Protein AF-A0A6A4HVU4-F1 (afdb_monomer)

InterPro domains:
  IPR013216 Methyltransferase type 11 [PF08241] (32-127)
  IPR029063 S-adenosyl-L-methionine-dependent methyltransferase superfamily [G3DSA:3.40.50.150] (11-128)
  IPR029063 S-adenosyl-L-methionine-dependent methyltransferase superfamily [SSF53335] (15-127)

Sequence (130 aa):
LYNKNASFVYSPAFTSPVLDLLAAKPEERIIDFGCGSGELSVVIEKIVKEKKRYLAAVDFSESIIFIDKAKAQGLPEAFVCDIRDLTFPASYTGPREEVDAVFTNAALHWCKRDPSGVIKSAKRILKYCW

Mean predicted aligned error: 6.64 Å

Structure (mmCIF, N/CA/C/O backbone):
data_AF-A0A6A4HVU4-F1
#
_entry.id   AF-A0A6A4HVU4-F1
#
loop_
_atom_site.group_PDB
_atom_site.id
_atom_site.type_symbol
_atom_site.label_atom_id
_atom_site.label_alt_id
_atom_site.label_comp_id
_atom_site.label_asym_id
_atom_site.label_entity_id
_atom_site.label_seq_id
_atom_site.pdbx_PDB_ins_code
_atom_site.Cartn_x
_atom_site.Cartn_y
_atom_site.Cartn_z
_atom_site.occupancy
_atom_site.B_iso_or_equiv
_atom_site.auth_seq_id
_atom_site.auth_comp_id
_atom_site.auth_asym_id
_atom_site.auth_atom_id
_atom_site.pdbx_PDB_model_num
ATOM 1 N N . LEU A 1 1 ? 8.587 17.043 -15.959 1.00 37.88 1 LEU A N 1
ATOM 2 C CA . LEU A 1 1 ? 8.240 16.288 -17.189 1.00 37.88 1 LEU A CA 1
ATOM 3 C C . LEU A 1 1 ? 7.316 15.079 -16.935 1.00 37.88 1 LEU A C 1
ATOM 5 O O . LEU A 1 1 ? 6.678 14.648 -17.879 1.00 37.88 1 LEU A O 1
ATOM 9 N N . TYR A 1 2 ? 7.156 14.586 -15.694 1.00 36.16 2 TYR A N 1
ATOM 10 C CA . TYR A 1 2 ? 6.229 13.482 -15.358 1.00 36.16 2 TYR A CA 1
ATOM 11 C C . TYR A 1 2 ? 4.731 13.860 -15.429 1.00 36.16 2 TYR A C 1
ATOM 13 O O . TYR A 1 2 ? 3.949 13.167 -16.075 1.00 36.16 2 TYR A O 1
ATOM 21 N N . ASN A 1 3 ? 4.334 15.019 -14.882 1.00 46.00 3 ASN A N 1
ATOM 22 C CA . ASN A 1 3 ? 2.921 15.448 -14.854 1.00 46.00 3 ASN A CA 1
ATOM 23 C C . ASN A 1 3 ? 2.271 15.694 -16.229 1.00 46.00 3 ASN A C 1
ATOM 25 O O . ASN A 1 3 ? 1.052 15.791 -16.297 1.00 46.00 3 ASN A O 1
ATOM 29 N N . LYS A 1 4 ? 3.043 15.818 -17.321 1.00 43.66 4 LYS A N 1
ATOM 30 C CA . LYS A 1 4 ? 2.473 16.081 -18.656 1.00 43.66 4 LYS A CA 1
ATOM 31 C C . LYS A 1 4 ? 2.031 14.816 -19.402 1.00 43.66 4 LYS A C 1
ATOM 33 O O . LYS A 1 4 ? 1.146 14.927 -20.239 1.00 43.66 4 LYS A O 1
ATOM 38 N N . ASN A 1 5 ? 2.584 13.646 -19.063 1.00 46.19 5 ASN A N 1
ATOM 39 C CA . ASN A 1 5 ? 2.265 12.375 -19.732 1.00 46.19 5 ASN A CA 1
ATOM 40 C C . ASN A 1 5 ? 1.623 11.329 -18.799 1.00 46.19 5 ASN A C 1
ATOM 42 O O . ASN A 1 5 ? 1.111 10.327 -19.284 1.00 46.19 5 ASN A O 1
ATOM 46 N N . ALA A 1 6 ? 1.628 11.545 -17.478 1.00 49.53 6 ALA A N 1
ATOM 47 C CA . ALA A 1 6 ? 1.056 10.610 -16.504 1.00 49.53 6 ALA A CA 1
ATOM 48 C C . ALA A 1 6 ? -0.432 10.857 -16.190 1.00 49.53 6 ALA A C 1
ATOM 50 O O . ALA A 1 6 ? -1.034 10.069 -15.470 1.00 49.53 6 ALA A O 1
ATOM 51 N N . SER A 1 7 ? -1.061 11.905 -16.737 1.00 47.66 7 SER A N 1
ATOM 52 C CA . SER A 1 7 ? -2.478 12.228 -16.479 1.00 47.66 7 SER A CA 1
ATOM 53 C C . SER A 1 7 ? -3.448 11.090 -16.835 1.00 47.66 7 SER A C 1
ATOM 55 O O . SER A 1 7 ? -4.508 10.980 -16.225 1.00 47.66 7 SER A O 1
ATOM 57 N N . PHE A 1 8 ? -3.069 10.203 -17.762 1.00 50.53 8 PHE A N 1
ATOM 58 C CA . PHE A 1 8 ? -3.824 8.992 -18.099 1.00 50.53 8 PHE A CA 1
ATOM 59 C C . PHE A 1 8 ? -3.926 7.992 -16.931 1.00 50.53 8 PHE A C 1
ATOM 61 O O . PHE A 1 8 ? -4.950 7.334 -16.789 1.00 50.53 8 PHE A O 1
ATOM 68 N N . VAL A 1 9 ? -2.909 7.919 -16.063 1.00 54.22 9 VAL A N 1
ATOM 69 C CA . VAL A 1 9 ? -2.866 7.010 -14.898 1.00 54.22 9 VAL A CA 1
ATOM 70 C C . VAL A 1 9 ? -3.808 7.468 -13.776 1.00 54.22 9 VAL A C 1
ATOM 72 O O . VAL A 1 9 ? -4.201 6.659 -12.943 1.00 54.22 9 VAL A O 1
ATOM 75 N N . TYR A 1 10 ? -4.203 8.746 -13.774 1.00 52.06 10 TYR A N 1
ATOM 76 C CA . TYR A 1 10 ? -4.968 9.382 -12.692 1.00 52.06 10 TYR A CA 1
ATOM 77 C C . TYR A 1 10 ? -6.365 9.855 -13.098 1.00 52.06 10 TYR A C 1
ATOM 79 O O . TYR A 1 10 ? -7.116 10.344 -12.256 1.00 52.06 10 TYR A O 1
ATOM 87 N N . SER A 1 11 ? -6.722 9.770 -14.381 1.00 58.16 11 SER A N 1
ATOM 88 C CA . SER A 1 11 ? -8.038 10.217 -14.832 1.00 58.16 11 SER A CA 1
ATOM 89 C C . SER A 1 11 ? -9.131 9.344 -14.196 1.00 58.16 11 SER A C 1
ATOM 91 O O . SER A 1 11 ? -9.050 8.117 -14.314 1.00 58.16 11 SER A O 1
ATOM 93 N N . PRO A 1 12 ? -10.174 9.943 -13.585 1.00 56.22 12 PRO A N 1
ATOM 94 C CA . PRO A 1 12 ? -11.273 9.209 -12.953 1.00 56.22 12 PRO A CA 1
ATOM 95 C C . PRO A 1 12 ? -11.895 8.132 -13.850 1.00 56.22 12 PRO A C 1
ATOM 97 O O . PRO A 1 12 ? -12.273 7.070 -13.371 1.00 56.22 12 PRO A O 1
ATOM 100 N N . ALA A 1 13 ? -11.938 8.370 -15.166 1.00 55.69 13 ALA A N 1
ATOM 101 C CA . ALA A 1 13 ? -12.479 7.421 -16.138 1.00 55.69 13 ALA A CA 1
ATOM 102 C C . ALA A 1 13 ? -11.671 6.111 -16.251 1.00 55.69 13 ALA A C 1
ATOM 104 O O . ALA A 1 13 ? -12.237 5.085 -16.615 1.00 55.69 13 ALA A O 1
ATOM 105 N N . PHE A 1 14 ? -10.370 6.129 -15.943 1.00 59.91 14 PHE A N 1
ATOM 106 C CA . PHE A 1 14 ? -9.491 4.954 -16.038 1.00 59.91 14 PHE A CA 1
ATOM 107 C C . PHE A 1 14 ? -9.164 4.334 -14.678 1.00 59.91 14 PHE A C 1
ATOM 109 O O . PHE A 1 14 ? -8.751 3.179 -14.622 1.00 59.91 14 PHE A O 1
ATOM 116 N N . THR A 1 15 ? -9.366 5.068 -13.583 1.00 64.06 15 THR A N 1
ATOM 117 C CA . THR A 1 15 ? -9.058 4.600 -12.225 1.00 64.06 15 THR A CA 1
ATOM 118 C C . THR A 1 15 ? -10.282 4.086 -11.475 1.00 64.06 15 THR A C 1
ATOM 120 O O . THR A 1 15 ? -10.126 3.202 -10.633 1.00 64.06 15 THR A O 1
ATOM 123 N N . SER A 1 16 ? -11.492 4.551 -11.826 1.00 67.94 16 SER A N 1
ATOM 124 C CA . SER A 1 16 ? -12.747 4.059 -11.236 1.00 67.94 16 SER A CA 1
ATOM 125 C C . SER A 1 16 ? -12.879 2.537 -11.324 1.00 67.94 16 SER A C 1
ATOM 127 O O . SER A 1 16 ? -13.094 1.938 -10.280 1.00 67.94 16 SER A O 1
ATOM 129 N N . PRO A 1 17 ? -12.632 1.865 -12.471 1.00 77.69 17 PRO A N 1
ATOM 130 C CA . PRO A 1 17 ? -12.846 0.419 -12.547 1.00 77.69 17 PRO A CA 1
ATOM 131 C C . PRO A 1 17 ? -11.958 -0.390 -11.593 1.00 77.69 17 PRO A C 1
ATOM 133 O O . PRO A 1 17 ? -12.385 -1.411 -11.069 1.00 77.69 17 PRO A O 1
ATOM 136 N N . VAL A 1 18 ? -10.718 0.049 -11.351 1.00 82.62 18 VAL A N 1
ATOM 137 C CA . VAL A 1 18 ? -9.793 -0.666 -10.452 1.00 82.62 18 VAL A CA 1
ATOM 138 C C . VAL A 1 18 ? -10.144 -0.397 -8.986 1.00 82.62 18 VAL A C 1
ATOM 140 O O . VAL A 1 18 ? -10.031 -1.295 -8.155 1.00 82.62 18 VAL A O 1
ATOM 143 N N . LEU A 1 19 ? -10.623 0.809 -8.666 1.00 84.44 19 LEU A N 1
ATOM 144 C CA . LEU A 1 19 ? -11.176 1.120 -7.344 1.00 84.44 19 LEU A CA 1
ATOM 145 C C . LEU A 1 19 ? -12.484 0.355 -7.081 1.00 84.44 19 LEU A C 1
ATOM 147 O O . LEU A 1 19 ? -12.685 -0.142 -5.975 1.00 84.44 19 LEU A O 1
ATOM 151 N N . ASP A 1 20 ? -13.328 0.192 -8.100 1.00 86.19 20 ASP A N 1
ATOM 152 C CA . ASP A 1 20 ? -14.562 -0.595 -8.027 1.00 86.19 20 ASP A CA 1
ATOM 153 C C . ASP A 1 20 ? -14.256 -2.086 -7.811 1.00 86.19 20 ASP A C 1
ATOM 155 O O . ASP A 1 20 ? -14.940 -2.747 -7.035 1.00 86.19 20 ASP A O 1
ATOM 159 N N . LEU A 1 21 ? -13.193 -2.611 -8.438 1.00 87.69 21 LEU A N 1
ATOM 160 C CA . LEU A 1 21 ? -12.704 -3.976 -8.200 1.00 87.69 21 LEU A CA 1
ATOM 161 C C . LEU A 1 21 ? -12.147 -4.168 -6.788 1.00 87.69 21 LEU A C 1
ATOM 163 O O . LEU A 1 21 ? -12.331 -5.237 -6.211 1.00 87.69 21 LEU A O 1
ATOM 167 N N . LEU A 1 22 ? -11.462 -3.157 -6.242 1.00 91.00 22 LEU A N 1
ATOM 168 C CA . LEU A 1 22 ? -11.025 -3.180 -4.847 1.00 91.00 22 LEU A CA 1
ATOM 169 C C . LEU A 1 22 ? -12.235 -3.244 -3.909 1.00 91.00 22 LEU A C 1
ATOM 171 O O . LEU A 1 22 ? -12.163 -3.928 -2.894 1.00 91.00 22 LEU A O 1
ATOM 175 N N . ALA A 1 23 ? -13.325 -2.543 -4.252 1.00 90.50 23 ALA A N 1
ATOM 176 C CA . ALA A 1 23 ? -14.548 -2.457 -3.453 1.00 90.50 23 ALA A CA 1
ATOM 177 C C . ALA A 1 23 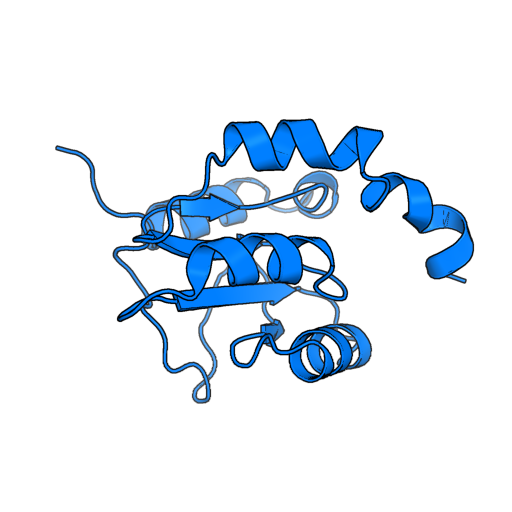? -14.245 -2.177 -1.971 1.00 90.50 23 ALA A C 1
ATOM 179 O O . ALA A 1 23 ? -14.826 -2.809 -1.084 1.00 90.50 23 ALA A O 1
ATOM 180 N N . ALA A 1 24 ? -13.303 -1.249 -1.740 1.00 89.88 24 ALA A N 1
ATOM 181 C CA . ALA A 1 24 ? -12.743 -0.966 -0.426 1.00 89.88 24 ALA A CA 1
ATOM 182 C C . ALA A 1 24 ? -13.865 -0.746 0.581 1.00 89.88 24 ALA A C 1
ATOM 184 O O . ALA A 1 24 ? -14.765 0.076 0.372 1.00 89.88 24 ALA A O 1
ATOM 185 N N . LYS A 1 25 ? -13.815 -1.481 1.682 1.00 89.88 25 LYS A N 1
ATOM 186 C CA . LYS A 1 25 ? -14.761 -1.299 2.771 1.00 89.88 25 LYS A CA 1
ATOM 187 C C . LYS A 1 25 ? -14.147 -0.376 3.782 1.00 89.88 25 LYS A C 1
ATOM 189 O O . LYS A 1 25 ? -12.926 -0.390 3.946 1.00 89.88 25 LYS A O 1
ATOM 194 N N . PRO A 1 26 ? -14.995 0.353 4.524 1.00 86.38 26 PRO A N 1
ATOM 195 C CA . PRO A 1 26 ? -14.513 1.147 5.613 1.00 86.38 26 PRO A CA 1
ATOM 196 C C . PRO A 1 26 ? -13.542 0.310 6.452 1.00 86.38 26 PRO A C 1
ATOM 198 O O . PRO A 1 26 ? -12.454 0.802 6.645 1.00 86.38 26 PRO A O 1
ATOM 201 N N . GLU A 1 27 ? -13.866 -0.944 6.820 1.00 86.94 27 GLU A N 1
ATOM 202 C CA . GLU A 1 27 ? -13.195 -1.834 7.801 1.00 86.94 27 GLU A CA 1
ATOM 203 C C . GLU A 1 27 ? -11.847 -2.475 7.479 1.00 86.94 27 GLU A C 1
ATOM 205 O O . GLU A 1 27 ? -11.310 -3.219 8.301 1.00 86.94 27 GLU A O 1
ATOM 210 N N . GLU A 1 28 ? -11.259 -2.128 6.346 1.00 91.25 28 GLU A N 1
ATOM 211 C CA . GLU A 1 28 ? -10.139 -2.879 5.795 1.00 91.25 28 GLU A CA 1
ATOM 212 C C . GLU A 1 28 ? -8.769 -2.273 6.117 1.00 91.25 28 GLU A C 1
ATOM 214 O O . GLU A 1 28 ? -8.576 -1.059 6.231 1.00 91.25 28 GLU A O 1
ATOM 219 N N . ARG A 1 29 ? -7.783 -3.160 6.261 1.00 92.56 29 ARG A N 1
ATOM 220 C CA . ARG A 1 29 ? -6.355 -2.842 6.231 1.00 92.56 29 ARG A CA 1
ATOM 221 C C . ARG A 1 29 ? -5.869 -3.032 4.803 1.00 92.56 29 ARG A C 1
ATOM 223 O O . ARG A 1 29 ? -5.884 -4.157 4.302 1.00 92.56 29 ARG A O 1
ATOM 230 N N . ILE A 1 30 ? -5.433 -1.959 4.158 1.00 94.38 30 ILE A N 1
ATOM 231 C CA . ILE A 1 30 ? -5.053 -1.983 2.743 1.00 94.38 30 ILE A CA 1
ATOM 232 C C . ILE A 1 30 ? -3.608 -1.505 2.599 1.00 94.38 30 ILE A C 1
ATOM 234 O O . ILE A 1 30 ? -3.177 -0.579 3.286 1.00 94.38 30 ILE A O 1
ATOM 238 N N . ILE A 1 31 ? -2.844 -2.131 1.704 1.00 95.75 31 ILE A N 1
ATOM 239 C CA . ILE A 1 31 ? -1.543 -1.604 1.270 1.00 95.75 31 ILE A CA 1
ATOM 240 C C . ILE A 1 31 ? -1.588 -1.348 -0.235 1.00 95.75 31 ILE A C 1
ATOM 242 O O . ILE A 1 31 ? -1.901 -2.248 -1.012 1.00 95.75 31 ILE A O 1
ATOM 246 N N . ASP A 1 32 ? -1.275 -0.117 -0.631 1.00 95.88 32 ASP A N 1
ATOM 247 C CA . ASP A 1 32 ? -1.153 0.313 -2.021 1.00 95.88 32 ASP A CA 1
ATOM 248 C C . ASP 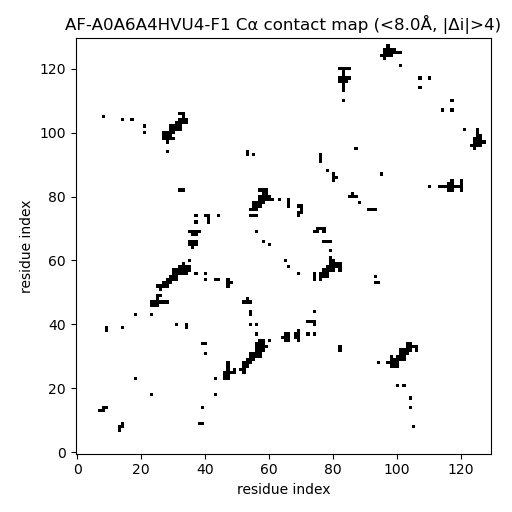A 1 32 ? 0.293 0.137 -2.510 1.00 95.88 32 ASP A C 1
ATOM 250 O O . ASP A 1 32 ? 1.226 0.756 -1.992 1.00 95.88 32 ASP A O 1
ATOM 254 N N . PHE A 1 33 ? 0.479 -0.743 -3.491 1.00 95.56 33 PHE A N 1
ATOM 255 C CA . PHE A 1 33 ? 1.751 -1.056 -4.131 1.00 95.56 33 PHE A CA 1
ATOM 256 C C . PHE A 1 33 ? 1.955 -0.193 -5.379 1.00 95.56 33 PHE A C 1
ATOM 258 O O . PHE A 1 33 ? 1.318 -0.412 -6.416 1.00 95.56 33 PHE A O 1
ATOM 265 N N . GLY A 1 34 ? 2.938 0.701 -5.305 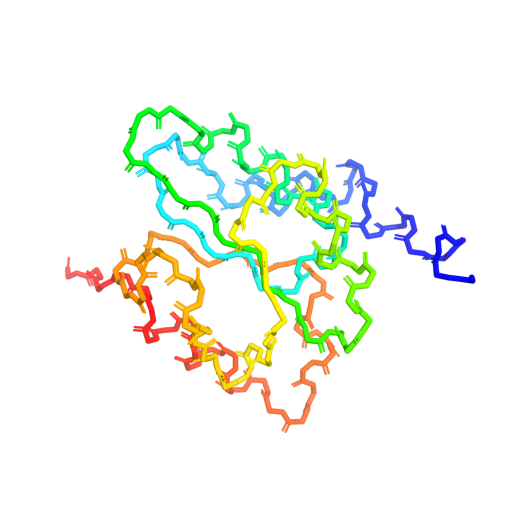1.00 92.69 34 GLY A N 1
ATOM 266 C CA . GLY A 1 34 ? 3.270 1.671 -6.347 1.00 92.69 34 GLY A CA 1
ATOM 267 C C . GLY A 1 34 ? 2.372 2.904 -6.297 1.00 92.69 34 GLY A C 1
ATOM 268 O O . GLY A 1 34 ? 1.796 3.280 -7.316 1.00 92.69 34 GLY A O 1
ATOM 269 N N . CYS A 1 35 ? 2.225 3.517 -5.119 1.00 91.94 35 CYS A N 1
ATOM 270 C CA . CYS A 1 35 ? 1.280 4.615 -4.904 1.00 91.94 35 CYS A CA 1
ATOM 271 C C . CYS A 1 35 ? 1.623 5.909 -5.665 1.00 91.94 35 CYS A C 1
ATOM 273 O O . CYS A 1 35 ? 0.777 6.801 -5.779 1.00 91.94 35 CYS A O 1
ATOM 275 N N . GLY A 1 36 ? 2.861 6.065 -6.152 1.00 88.94 36 GLY A N 1
ATOM 276 C CA . GLY A 1 36 ? 3.350 7.323 -6.712 1.00 88.94 36 GLY A CA 1
ATOM 277 C C . GLY A 1 36 ? 3.138 8.490 -5.742 1.00 88.94 36 GLY A C 1
ATOM 278 O O . GLY A 1 36 ? 3.506 8.415 -4.572 1.00 88.94 36 GLY A O 1
ATOM 279 N N . SER A 1 37 ? 2.512 9.573 -6.214 1.00 86.25 37 SER A N 1
ATOM 280 C CA . SER A 1 37 ? 2.155 10.751 -5.405 1.00 86.25 37 SER A CA 1
ATOM 281 C C . SER A 1 37 ? 0.933 10.576 -4.495 1.00 86.25 37 SER A C 1
ATOM 283 O O . SER A 1 37 ? 0.612 11.510 -3.758 1.00 86.25 37 SER A O 1
ATOM 285 N N . GLY A 1 38 ? 0.285 9.408 -4.503 1.00 88.69 38 GLY A N 1
ATOM 286 C CA . GLY A 1 38 ? -0.774 9.049 -3.561 1.00 88.69 38 GLY A CA 1
ATOM 287 C C . GLY A 1 38 ? -2.195 9.431 -3.978 1.00 88.69 38 GLY A C 1
ATOM 288 O O . GLY A 1 38 ? -3.103 9.312 -3.162 1.00 88.69 38 GLY A O 1
ATOM 289 N N . GLU A 1 39 ? -2.442 9.859 -5.221 1.00 89.38 39 GLU A N 1
ATOM 290 C CA . GLU A 1 39 ? -3.767 10.334 -5.656 1.00 89.38 39 GLU A CA 1
ATOM 291 C C . GLU A 1 39 ? -4.885 9.298 -5.441 1.00 89.38 39 GLU A C 1
ATOM 293 O O . GLU A 1 39 ? -5.969 9.651 -4.976 1.00 89.38 39 GLU A O 1
ATOM 298 N N . LEU A 1 40 ? -4.631 8.022 -5.758 1.00 90.56 40 LEU A N 1
ATOM 299 C CA . LEU A 1 40 ? -5.603 6.939 -5.544 1.00 90.56 40 LEU A CA 1
ATOM 300 C C . LEU A 1 40 ? -5.644 6.488 -4.092 1.00 90.56 40 LEU A C 1
ATOM 302 O O . LEU A 1 40 ? -6.725 6.239 -3.559 1.00 90.56 40 LEU A O 1
ATOM 306 N N . SER A 1 41 ? -4.493 6.462 -3.427 1.00 92.75 41 SER A N 1
ATOM 307 C CA . SER A 1 41 ? -4.414 6.125 -2.012 1.00 92.75 41 SER A CA 1
ATOM 308 C C . SER A 1 41 ? -5.215 7.130 -1.171 1.00 92.75 41 SER A C 1
ATOM 310 O O . SER A 1 41 ? -5.893 6.721 -0.244 1.00 92.75 41 SER A O 1
ATOM 312 N N . VAL A 1 42 ? -5.275 8.420 -1.534 1.00 91.69 42 VAL A N 1
ATOM 313 C CA . VAL A 1 42 ? -6.154 9.412 -0.875 1.00 91.69 42 VAL A CA 1
ATOM 314 C C . VAL A 1 42 ? -7.639 9.069 -1.025 1.00 91.69 42 VAL A C 1
ATOM 316 O O . VAL A 1 42 ? -8.428 9.324 -0.113 1.00 91.69 42 VAL A O 1
ATOM 319 N N . VAL A 1 43 ? -8.054 8.526 -2.171 1.00 90.56 43 VAL A N 1
ATOM 320 C CA . VAL A 1 43 ? -9.446 8.097 -2.381 1.00 90.56 43 VAL A CA 1
ATOM 321 C C . VAL A 1 43 ? -9.763 6.896 -1.494 1.00 90.56 43 VAL A C 1
ATOM 323 O O . VAL A 1 43 ? -10.779 6.911 -0.803 1.00 90.56 43 VAL A O 1
ATOM 326 N N . ILE A 1 44 ? -8.868 5.906 -1.457 1.00 91.00 44 ILE A N 1
ATOM 327 C CA . ILE A 1 44 ? -9.003 4.718 -0.605 1.00 91.00 44 ILE A CA 1
ATOM 328 C C . ILE A 1 44 ? -8.996 5.120 0.875 1.00 91.00 44 ILE A C 1
ATOM 330 O O . ILE A 1 44 ? -9.871 4.694 1.618 1.00 91.00 44 ILE A O 1
ATOM 334 N N . GLU A 1 45 ? -8.089 6.008 1.289 1.00 90.56 45 GLU A N 1
ATOM 335 C CA . GLU A 1 45 ? -7.976 6.526 2.658 1.00 90.56 45 GLU A CA 1
ATOM 336 C C . GLU A 1 45 ? -9.296 7.134 3.130 1.00 90.56 45 GLU A C 1
ATOM 338 O O . GLU A 1 45 ? -9.724 6.880 4.248 1.00 90.56 45 GLU A O 1
ATOM 343 N N . LYS A 1 46 ? -9.994 7.897 2.280 1.00 88.88 46 LYS A N 1
ATOM 344 C CA . LYS A 1 46 ? -11.291 8.503 2.630 1.00 88.88 46 LYS A CA 1
ATOM 345 C C . LYS A 1 46 ? -12.385 7.475 2.929 1.00 88.88 46 LYS A C 1
ATOM 347 O O . LYS A 1 46 ? -13.265 7.776 3.728 1.00 88.88 46 LYS A O 1
ATOM 352 N N . ILE A 1 47 ? -12.336 6.302 2.300 1.00 87.88 47 ILE A N 1
ATOM 353 C CA . ILE A 1 47 ? -13.261 5.183 2.548 1.00 87.88 47 ILE A CA 1
ATOM 354 C C . ILE A 1 47 ? -12.813 4.440 3.816 1.00 87.88 47 ILE A C 1
ATOM 356 O O . ILE A 1 47 ? -13.582 4.253 4.756 1.00 87.88 47 ILE A O 1
ATOM 360 N N . VAL A 1 48 ? -11.511 4.158 3.840 1.00 87.56 48 VAL A N 1
ATOM 361 C CA . VAL A 1 48 ? -10.623 3.740 4.925 1.00 87.56 48 VAL A CA 1
ATOM 362 C C . VAL A 1 48 ? -10.965 4.217 6.332 1.00 87.56 48 VAL A C 1
ATOM 364 O O . VAL A 1 48 ? -10.997 3.482 7.311 1.00 87.56 48 VAL A O 1
ATOM 367 N N . LYS A 1 49 ? -11.133 5.533 6.448 1.00 71.62 49 LYS A N 1
ATOM 368 C CA . LYS A 1 49 ? -10.778 6.286 7.658 1.00 71.62 49 LYS A CA 1
ATOM 369 C C . LYS A 1 49 ? -11.692 6.126 8.869 1.00 71.62 49 LYS A C 1
ATOM 371 O O . LYS A 1 49 ? -11.383 6.687 9.924 1.00 71.62 49 LYS A O 1
ATOM 376 N N . GLU A 1 50 ? -12.824 5.429 8.775 1.00 65.38 50 GLU A N 1
ATOM 377 C CA . GLU A 1 50 ? -13.632 5.218 9.984 1.00 65.38 50 GLU A CA 1
ATOM 378 C C . GLU A 1 50 ? -12.921 4.243 10.952 1.00 65.38 50 GLU A C 1
ATOM 380 O O . GLU A 1 50 ? -12.048 3.477 10.568 1.00 65.38 50 GLU A O 1
ATOM 385 N N . LYS A 1 51 ? -13.206 4.355 12.253 1.00 52.38 51 LYS A N 1
ATOM 386 C CA . LYS A 1 51 ? -12.406 3.848 13.394 1.00 52.38 51 LYS A CA 1
ATOM 387 C C . LYS A 1 51 ? -11.684 2.485 13.194 1.00 52.38 51 LYS A C 1
ATOM 389 O O . LYS A 1 51 ? -12.325 1.499 12.852 1.00 52.38 51 LYS A O 1
ATOM 394 N N . LYS A 1 52 ? -10.407 2.415 13.641 1.00 54.59 52 LYS A N 1
ATOM 395 C CA . LYS A 1 52 ? -9.513 1.223 13.814 1.00 54.59 52 LYS A CA 1
ATOM 396 C C . LYS A 1 52 ? -8.797 0.659 12.567 1.00 54.59 52 LYS A C 1
ATOM 398 O O . LYS A 1 52 ? -8.662 -0.559 12.443 1.00 54.59 52 LYS A O 1
ATOM 403 N N . ARG A 1 53 ? -8.351 1.505 11.635 1.00 70.56 53 ARG A N 1
ATOM 404 C CA . ARG A 1 53 ? -8.020 1.055 10.269 1.00 70.56 53 ARG A CA 1
ATOM 405 C C . ARG A 1 53 ? -6.788 1.726 9.703 1.00 70.56 53 ARG A C 1
ATOM 407 O O . ARG A 1 53 ? -6.256 2.642 10.326 1.00 70.56 53 ARG A O 1
ATOM 414 N N . TYR A 1 54 ? -6.300 1.192 8.586 1.00 79.75 54 TYR A N 1
ATOM 415 C CA . TYR A 1 54 ? -4.938 1.441 8.152 1.00 79.75 54 TYR A CA 1
ATOM 416 C C . TYR A 1 54 ? -4.788 1.332 6.634 1.00 79.75 54 TYR A C 1
ATOM 418 O O . TYR A 1 54 ? -5.056 0.276 6.059 1.00 79.75 54 TYR A O 1
ATOM 426 N N . LEU A 1 55 ? -4.301 2.404 6.014 1.00 89.25 55 LEU A N 1
ATOM 427 C CA . LEU A 1 55 ? -3.789 2.392 4.653 1.00 89.25 55 LEU A CA 1
ATOM 428 C C . LEU A 1 55 ? -2.297 2.718 4.682 1.00 89.25 55 LEU A C 1
ATOM 430 O O . LEU A 1 55 ? -1.896 3.745 5.229 1.00 89.25 55 LEU A O 1
ATOM 434 N N . ALA A 1 56 ? -1.493 1.879 4.038 1.00 92.44 56 ALA A N 1
ATOM 435 C CA . ALA A 1 56 ? -0.120 2.225 3.691 1.00 92.44 56 ALA A CA 1
ATOM 436 C C . ALA A 1 56 ? 0.045 2.416 2.192 1.00 92.44 56 ALA A C 1
ATOM 438 O O . ALA A 1 56 ? -0.579 1.719 1.394 1.00 92.44 56 ALA A O 1
ATOM 439 N N . ALA A 1 57 ? 0.916 3.352 1.828 1.00 92.00 57 ALA A N 1
ATOM 440 C CA . ALA A 1 57 ? 1.184 3.722 0.447 1.00 92.00 57 ALA A CA 1
ATOM 441 C C . ALA A 1 57 ? 2.679 3.534 0.163 1.00 92.00 57 ALA A C 1
ATOM 443 O O . ALA A 1 57 ? 3.528 4.197 0.761 1.00 92.00 57 ALA A O 1
ATOM 444 N N . VAL A 1 58 ? 3.012 2.579 -0.699 1.00 93.44 58 VAL A N 1
ATOM 445 C CA . VAL A 1 58 ? 4.393 2.140 -0.920 1.00 93.44 58 VAL A CA 1
ATOM 446 C C . VAL A 1 58 ? 4.804 2.461 -2.341 1.00 93.44 58 VAL A C 1
ATOM 448 O O . VAL A 1 58 ? 4.084 2.120 -3.274 1.00 93.44 58 VAL A O 1
ATOM 451 N N . ASP A 1 59 ? 5.976 3.057 -2.537 1.00 91.94 59 ASP A N 1
ATOM 452 C CA . ASP A 1 59 ? 6.515 3.294 -3.877 1.00 91.94 59 ASP A CA 1
ATOM 453 C C . ASP A 1 59 ? 8.030 3.058 -3.928 1.00 91.94 59 ASP A C 1
ATOM 455 O O . ASP A 1 59 ? 8.743 3.337 -2.967 1.00 91.94 59 ASP A O 1
ATOM 459 N N . PHE A 1 60 ? 8.533 2.529 -5.047 1.00 88.56 60 PHE A N 1
ATOM 460 C CA . PHE A 1 60 ? 9.966 2.256 -5.217 1.00 88.56 60 PHE A CA 1
ATOM 461 C C . PHE A 1 60 ? 10.768 3.504 -5.598 1.00 88.56 60 PHE A C 1
ATOM 463 O O . PHE A 1 60 ? 11.994 3.497 -5.506 1.00 88.56 60 PHE A O 1
ATOM 470 N N . SER A 1 61 ? 10.118 4.568 -6.076 1.00 76.81 61 SER A N 1
ATOM 471 C CA . SER A 1 61 ? 10.843 5.730 -6.570 1.00 76.81 61 SER A CA 1
ATOM 472 C C . SER A 1 61 ? 11.737 6.322 -5.478 1.00 76.81 61 SER A C 1
ATOM 474 O O . SER A 1 61 ? 11.286 6.790 -4.438 1.00 76.81 61 SER A O 1
ATOM 476 N N . GLU A 1 62 ? 13.040 6.370 -5.761 1.00 64.38 62 GLU A N 1
ATOM 477 C CA . GLU A 1 62 ? 14.041 7.030 -4.906 1.00 64.38 62 GLU A CA 1
ATOM 478 C C . GLU A 1 62 ? 13.767 8.538 -4.750 1.00 64.38 62 GLU A C 1
ATOM 480 O O . GLU A 1 62 ? 14.378 9.232 -3.937 1.00 64.38 62 GLU A O 1
ATOM 485 N N . SER A 1 63 ? 12.824 9.068 -5.534 1.00 65.50 63 SER A N 1
ATOM 486 C CA . SER A 1 63 ? 12.335 10.425 -5.398 1.00 65.50 63 SER A CA 1
ATOM 487 C C . SER A 1 63 ? 11.436 10.531 -4.170 1.00 65.50 63 SER A C 1
ATOM 489 O O . SER A 1 63 ? 10.218 10.376 -4.248 1.00 65.50 63 SER A O 1
ATOM 491 N N . ILE A 1 64 ? 12.050 10.900 -3.044 1.00 72.00 64 ILE A N 1
ATOM 492 C CA . ILE A 1 64 ? 11.363 11.239 -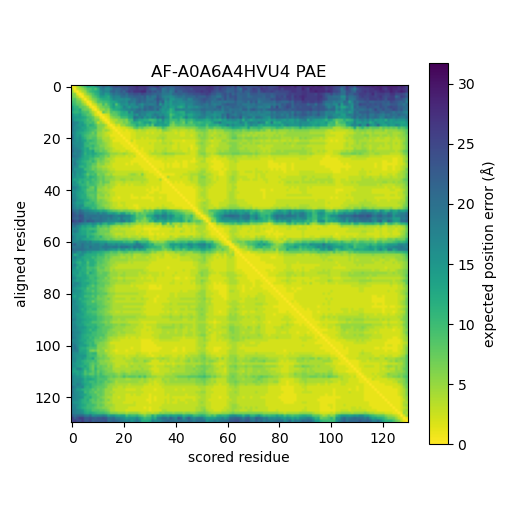1.789 1.00 72.00 64 ILE A CA 1
ATOM 493 C C . ILE A 1 64 ? 10.201 12.227 -1.989 1.00 72.00 64 ILE A C 1
ATOM 495 O O . ILE A 1 64 ? 9.218 12.186 -1.261 1.00 72.00 64 ILE A O 1
ATOM 499 N N . ILE A 1 65 ? 10.251 13.020 -3.067 1.00 83.31 65 ILE A N 1
ATOM 500 C CA . ILE A 1 65 ? 9.202 13.940 -3.516 1.00 83.31 65 ILE A CA 1
ATOM 501 C C . ILE A 1 65 ? 7.826 13.263 -3.619 1.00 83.31 65 ILE A C 1
ATOM 503 O O . ILE A 1 65 ? 6.823 13.903 -3.309 1.00 83.31 65 ILE A O 1
ATOM 507 N N . PHE A 1 66 ? 7.739 12.011 -4.082 1.00 85.44 66 PHE A N 1
ATOM 508 C CA . PHE A 1 66 ? 6.451 11.321 -4.214 1.00 85.44 66 PHE A CA 1
ATOM 509 C C . PHE A 1 66 ? 5.862 10.953 -2.852 1.00 85.44 66 PHE A C 1
ATOM 511 O O . PHE A 1 66 ? 4.711 11.291 -2.575 1.00 85.44 66 PHE A O 1
ATOM 518 N N . ILE A 1 67 ? 6.674 10.370 -1.972 1.00 89.75 67 ILE A N 1
ATOM 519 C CA . ILE A 1 67 ? 6.259 10.017 -0.612 1.00 89.75 67 ILE A CA 1
ATOM 520 C C . ILE A 1 67 ? 5.962 11.263 0.230 1.00 89.75 67 ILE A C 1
ATOM 522 O O . ILE A 1 67 ? 4.968 11.286 0.951 1.00 89.75 67 ILE A O 1
ATOM 526 N N . ASP A 1 68 ? 6.755 12.326 0.106 1.00 89.69 68 ASP A N 1
ATOM 527 C CA . ASP A 1 68 ? 6.505 13.592 0.802 1.00 89.69 68 ASP A CA 1
ATOM 528 C C . ASP A 1 68 ? 5.185 14.226 0.354 1.00 89.69 68 ASP A C 1
ATOM 530 O O . ASP A 1 68 ? 4.422 14.730 1.179 1.00 89.69 68 ASP A O 1
ATOM 534 N N . LYS A 1 69 ? 4.867 14.155 -0.946 1.00 90.25 69 LYS A N 1
ATOM 535 C CA . LYS A 1 69 ? 3.565 14.589 -1.468 1.00 90.25 69 LYS A CA 1
ATOM 536 C C . LYS A 1 69 ? 2.424 13.738 -0.926 1.00 90.25 69 LYS A C 1
ATOM 538 O O . LYS A 1 69 ? 1.434 14.312 -0.484 1.00 90.25 69 LYS A O 1
ATOM 543 N N . ALA A 1 70 ? 2.564 12.414 -0.920 1.00 90.62 70 ALA A N 1
AT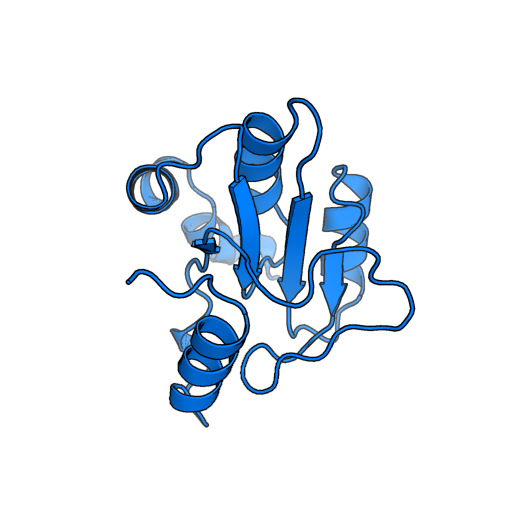OM 544 C CA . ALA A 1 70 ? 1.559 11.513 -0.364 1.00 90.62 70 ALA A CA 1
ATOM 545 C C . ALA A 1 70 ? 1.293 11.836 1.120 1.00 90.62 70 ALA A C 1
ATOM 547 O O . ALA A 1 70 ? 0.146 12.035 1.526 1.00 90.62 70 ALA A O 1
ATOM 548 N N . LYS A 1 71 ? 2.354 12.020 1.918 1.00 91.62 71 LYS A N 1
ATOM 549 C CA . LYS A 1 71 ? 2.255 12.444 3.325 1.00 91.62 71 LYS A CA 1
ATOM 550 C C . LYS A 1 71 ? 1.562 13.792 3.480 1.00 91.62 71 LYS A C 1
ATOM 552 O O . LYS A 1 71 ? 0.662 13.918 4.308 1.00 91.62 71 LYS A O 1
ATOM 557 N N . ALA A 1 72 ? 1.924 14.781 2.663 1.00 91.69 72 ALA A N 1
ATOM 558 C CA . ALA A 1 72 ? 1.294 16.101 2.673 1.00 91.69 72 ALA A CA 1
ATOM 559 C C . ALA A 1 72 ? -0.201 16.060 2.301 1.00 91.69 72 ALA A C 1
ATOM 561 O O . ALA A 1 72 ? -0.958 16.936 2.714 1.00 91.69 72 ALA A O 1
ATOM 562 N N . GLN A 1 73 ? -0.643 15.037 1.564 1.00 90.44 73 GLN A N 1
ATOM 563 C CA . GLN A 1 73 ? -2.053 14.795 1.241 1.00 90.44 73 GLN A CA 1
ATOM 564 C C . GLN A 1 73 ? -2.814 14.025 2.336 1.00 90.44 73 GLN A C 1
ATOM 566 O O . GLN A 1 73 ? -4.004 13.750 2.180 1.00 90.44 73 GLN A O 1
ATOM 571 N N . GLY A 1 74 ? -2.164 13.715 3.462 1.00 89.31 74 GLY A N 1
ATOM 572 C CA . GLY A 1 74 ? -2.783 13.040 4.599 1.00 89.31 74 GLY A CA 1
ATOM 573 C C . GLY A 1 74 ? -2.635 11.520 4.593 1.00 89.31 74 GLY A C 1
ATOM 574 O O . GLY A 1 74 ? -3.454 10.857 5.223 1.00 89.31 74 GLY A O 1
ATOM 575 N N . LEU A 1 75 ? -1.608 10.984 3.920 1.00 91.25 75 LEU A N 1
ATOM 576 C CA . LEU A 1 75 ? -1.210 9.570 3.967 1.00 91.25 75 LEU A CA 1
ATOM 577 C C . LEU A 1 75 ? 0.014 9.408 4.890 1.00 91.25 75 LEU A C 1
ATOM 579 O O . LEU A 1 75 ? 1.150 9.387 4.407 1.00 91.25 75 LEU A O 1
ATOM 583 N N . PRO A 1 76 ? -0.166 9.348 6.223 1.00 89.81 76 PRO A N 1
ATOM 584 C CA . PRO A 1 76 ? 0.951 9.363 7.175 1.00 89.81 76 PRO A CA 1
ATOM 585 C C . PRO A 1 76 ? 1.891 8.160 7.022 1.00 89.81 76 PRO A C 1
ATOM 587 O O . PRO A 1 76 ? 3.090 8.272 7.272 1.00 89.81 76 PRO A O 1
ATOM 590 N N . GLU A 1 77 ? 1.358 7.037 6.549 1.00 92.00 77 GLU A N 1
ATOM 591 C CA . GLU A 1 77 ? 2.049 5.752 6.428 1.00 92.00 77 GLU A CA 1
ATOM 592 C C . GLU A 1 77 ? 2.524 5.490 4.989 1.00 92.00 77 GLU A C 1
ATOM 594 O O . GLU A 1 77 ? 2.588 4.352 4.522 1.00 92.00 77 GLU A O 1
ATOM 599 N N . ALA A 1 78 ? 2.856 6.563 4.266 1.00 93.62 78 ALA A N 1
ATOM 600 C CA . ALA A 1 78 ? 3.531 6.471 2.980 1.00 93.62 78 ALA A CA 1
ATOM 601 C C . ALA A 1 78 ? 5.050 6.282 3.165 1.00 93.62 78 ALA A C 1
ATOM 603 O O . ALA A 1 78 ? 5.683 6.997 3.953 1.00 93.62 78 ALA A O 1
ATOM 604 N N . PHE A 1 79 ? 5.666 5.349 2.437 1.00 93.88 79 PHE A N 1
ATOM 605 C CA . PHE A 1 79 ? 7.108 5.091 2.530 1.00 93.88 79 PHE A CA 1
ATOM 606 C C . PHE A 1 79 ? 7.719 4.526 1.243 1.00 93.88 79 PHE A C 1
ATOM 608 O O . PHE A 1 79 ? 7.037 3.945 0.403 1.00 93.88 79 PHE A O 1
ATOM 615 N N . VAL A 1 80 ? 9.040 4.698 1.107 1.00 93.56 80 VAL A N 1
ATOM 616 C CA . VAL A 1 80 ? 9.805 4.161 -0.025 1.00 93.56 80 VAL A CA 1
ATOM 617 C C . VAL A 1 80 ? 10.149 2.696 0.236 1.00 93.56 80 VAL A C 1
ATOM 619 O O . VAL A 1 80 ? 10.741 2.384 1.271 1.00 93.56 80 VAL A O 1
ATOM 622 N N . CYS A 1 81 ? 9.806 1.804 -0.691 1.00 93.06 81 CYS A N 1
ATOM 623 C CA . CYS A 1 81 ? 10.218 0.400 -0.662 1.00 93.06 81 CYS A CA 1
ATOM 624 C C . CYS A 1 81 ? 10.066 -0.263 -2.041 1.00 93.06 81 CYS A C 1
ATOM 626 O O . CYS A 1 81 ? 9.188 0.087 -2.829 1.00 93.06 81 CYS A O 1
ATOM 628 N N . ASP A 1 82 ? 10.893 -1.273 -2.316 1.00 93.50 82 ASP A N 1
ATOM 629 C CA . ASP A 1 82 ? 10.689 -2.167 -3.451 1.00 93.50 82 ASP A CA 1
ATOM 630 C C . ASP A 1 82 ? 9.608 -3.206 -3.131 1.00 93.50 82 ASP A C 1
ATOM 632 O O . ASP A 1 82 ? 9.819 -4.129 -2.350 1.00 93.50 82 ASP A O 1
ATOM 636 N N . ILE A 1 83 ? 8.454 -3.106 -3.788 1.00 94.00 83 ILE A N 1
ATOM 637 C CA . ILE A 1 83 ? 7.336 -4.043 -3.599 1.00 94.00 83 ILE A CA 1
ATOM 638 C C . ILE A 1 83 ? 7.649 -5.485 -4.038 1.00 94.00 83 ILE A C 1
ATOM 640 O O . ILE A 1 83 ? 6.888 -6.398 -3.718 1.00 94.00 83 ILE A O 1
ATOM 644 N N . ARG A 1 84 ? 8.747 -5.723 -4.774 1.00 94.50 84 ARG A N 1
ATOM 645 C CA . ARG A 1 84 ? 9.217 -7.082 -5.103 1.00 94.50 84 ARG A CA 1
ATOM 646 C C . ARG A 1 84 ? 9.813 -7.784 -3.889 1.00 94.50 84 ARG A C 1
ATOM 648 O O . ARG A 1 84 ? 9.694 -9.001 -3.786 1.00 94.50 84 ARG A O 1
ATOM 655 N N . ASP A 1 85 ? 10.399 -7.016 -2.978 1.00 94.94 85 ASP A N 1
ATOM 656 C CA . ASP A 1 85 ? 10.944 -7.481 -1.708 1.00 94.94 85 ASP A CA 1
ATOM 657 C C . ASP A 1 85 ? 10.472 -6.554 -0.583 1.00 94.94 85 ASP A C 1
ATOM 659 O O . ASP A 1 85 ? 11.226 -5.754 -0.026 1.00 94.94 85 ASP A O 1
ATOM 663 N N . LEU A 1 86 ? 9.164 -6.618 -0.304 1.00 94.94 86 LEU A N 1
ATOM 664 C CA . LEU A 1 86 ? 8.516 -5.678 0.605 1.00 94.94 86 LEU A CA 1
ATOM 665 C C . LEU A 1 86 ? 9.124 -5.757 2.012 1.00 94.94 86 LEU A C 1
ATOM 667 O O . LEU A 1 86 ? 8.979 -6.758 2.717 1.00 94.94 86 LEU A O 1
ATOM 671 N N . THR A 1 87 ? 9.715 -4.656 2.450 1.00 94.75 87 THR A N 1
ATOM 672 C CA . THR A 1 87 ? 10.248 -4.456 3.797 1.00 94.75 87 THR A CA 1
ATOM 673 C C . THR A 1 87 ? 9.606 -3.231 4.435 1.00 94.75 87 THR A C 1
ATOM 675 O O . THR A 1 87 ? 9.225 -2.278 3.757 1.00 94.75 87 THR A O 1
ATOM 678 N N . PHE A 1 88 ? 9.468 -3.260 5.759 1.00 93.88 88 PHE A N 1
ATOM 679 C CA . PHE A 1 88 ? 8.844 -2.175 6.507 1.00 93.88 88 PHE A CA 1
ATOM 680 C C . PHE A 1 88 ? 9.916 -1.350 7.223 1.00 93.88 88 PHE A C 1
ATOM 682 O O . PHE A 1 88 ? 10.706 -1.925 7.980 1.00 93.88 88 PHE A O 1
ATOM 689 N N . PRO A 1 89 ? 9.968 -0.021 7.020 1.00 92.50 89 PRO A N 1
ATOM 690 C CA . PRO A 1 89 ? 10.909 0.829 7.736 1.00 92.50 89 PRO A CA 1
ATOM 691 C C . PRO A 1 89 ? 10.575 0.876 9.232 1.00 92.50 89 PRO A C 1
ATOM 693 O O . PRO A 1 89 ? 9.439 0.644 9.638 1.00 92.50 89 PRO A O 1
ATOM 696 N N . ALA A 1 90 ? 11.547 1.250 10.067 1.00 91.44 90 ALA A N 1
ATOM 697 C CA . ALA A 1 90 ? 11.337 1.370 11.515 1.00 91.44 90 ALA A CA 1
ATOM 698 C C . ALA A 1 90 ? 10.232 2.379 11.888 1.00 91.44 90 ALA A C 1
ATOM 700 O O . ALA A 1 90 ? 9.604 2.248 12.933 1.00 91.44 90 ALA A O 1
ATOM 701 N N . SER A 1 91 ? 9.984 3.366 11.022 1.00 88.81 91 SER A N 1
ATOM 702 C CA . SER A 1 91 ? 8.920 4.359 11.180 1.00 88.81 91 SER A CA 1
ATOM 703 C C . SER A 1 91 ? 7.517 3.828 10.876 1.00 88.81 91 SER A C 1
ATOM 705 O O . SER A 1 91 ? 6.553 4.523 11.169 1.00 88.81 91 SER A O 1
ATOM 707 N N . TYR A 1 92 ? 7.391 2.655 10.248 1.00 90.88 92 TYR A N 1
ATOM 708 C CA . TYR A 1 92 ? 6.107 2.064 9.881 1.00 90.88 92 TYR A CA 1
ATOM 709 C C . TYR A 1 92 ? 5.409 1.494 11.114 1.00 90.88 92 TYR A C 1
ATOM 711 O O . TYR A 1 92 ? 5.935 0.583 11.768 1.00 90.88 92 TYR A O 1
ATOM 719 N N . THR A 1 93 ? 4.216 2.007 11.411 1.00 90.31 93 THR A N 1
ATOM 720 C CA . THR A 1 93 ? 3.465 1.640 12.625 1.00 90.31 93 THR A CA 1
ATOM 721 C C . THR A 1 93 ? 2.314 0.666 12.366 1.00 90.31 93 THR A C 1
ATOM 723 O O . THR A 1 93 ? 1.626 0.246 13.296 1.00 90.31 93 THR A O 1
ATOM 726 N N . GLY A 1 94 ? 2.121 0.279 11.107 1.00 89.69 94 GLY A N 1
ATOM 727 C CA . GLY A 1 94 ? 1.005 -0.536 10.658 1.00 89.69 94 GLY A CA 1
ATOM 728 C C . GLY A 1 94 ? 1.102 -2.040 10.846 1.00 89.69 94 GLY A C 1
ATOM 729 O O . GLY A 1 94 ? 2.132 -2.575 11.268 1.00 89.69 94 GLY A O 1
ATOM 730 N N . PRO A 1 95 ? 0.036 -2.752 10.432 1.00 90.31 95 PRO A N 1
ATOM 731 C CA . PRO A 1 95 ? 0.057 -4.196 10.270 1.00 90.31 95 PRO A CA 1
ATOM 732 C C . PRO A 1 95 ? 1.105 -4.596 9.227 1.00 90.31 95 PRO A C 1
ATOM 734 O O . PRO A 1 95 ? 1.170 -4.032 8.136 1.00 90.31 95 PRO A O 1
ATOM 737 N N . ARG A 1 96 ? 1.938 -5.579 9.565 1.00 92.75 96 ARG A N 1
ATOM 738 C CA . ARG A 1 96 ? 2.955 -6.148 8.658 1.00 92.75 96 ARG A CA 1
ATOM 739 C C . ARG A 1 96 ? 2.493 -7.447 7.998 1.00 92.75 96 ARG A C 1
ATOM 741 O O . ARG A 1 96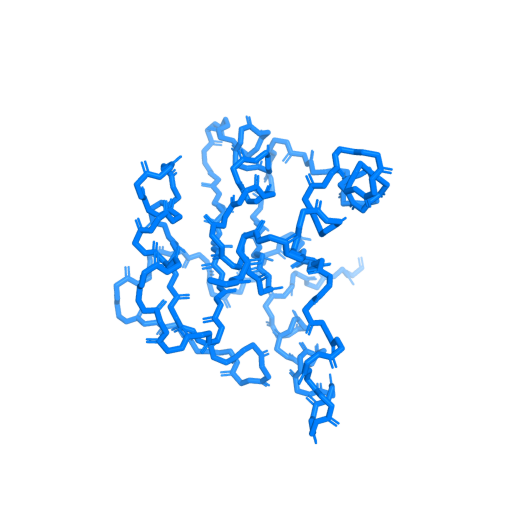 ? 3.173 -7.976 7.127 1.00 92.75 96 ARG A O 1
ATOM 748 N N . GLU A 1 97 ? 1.345 -7.935 8.436 1.00 92.94 97 GLU A N 1
ATOM 749 C CA . GLU A 1 97 ? 0.657 -9.145 8.018 1.00 92.94 97 GLU A CA 1
ATOM 750 C C . GLU A 1 97 ? -0.832 -8.976 8.328 1.00 92.94 97 GLU A C 1
ATOM 752 O O . GLU A 1 97 ? -1.237 -7.978 8.935 1.00 92.94 97 GLU A O 1
ATOM 757 N N . GLU A 1 98 ? -1.643 -9.942 7.909 1.00 92.12 98 GLU A N 1
ATOM 758 C CA . GLU A 1 98 ? -3.093 -9.895 8.056 1.00 92.12 98 GLU A CA 1
ATOM 759 C C . GLU A 1 98 ? -3.709 -8.588 7.527 1.00 92.12 98 GLU A C 1
ATOM 761 O O . GLU A 1 98 ? -4.544 -7.953 8.188 1.00 92.12 98 GLU A O 1
ATOM 766 N N . VAL A 1 99 ? -3.294 -8.181 6.326 1.00 93.56 99 VAL A N 1
ATOM 767 C CA . VAL A 1 99 ? -3.969 -7.122 5.570 1.00 93.56 99 VAL A CA 1
ATOM 768 C C . VAL A 1 99 ? -5.143 -7.710 4.792 1.00 93.56 99 VAL A C 1
ATOM 770 O O . VAL A 1 99 ? -5.093 -8.854 4.336 1.00 93.56 99 VAL A O 1
ATOM 773 N N . ASP A 1 100 ? -6.217 -6.941 4.677 1.00 93.94 100 ASP A N 1
ATOM 774 C CA . ASP A 1 100 ? -7.454 -7.361 4.021 1.00 93.94 100 ASP A CA 1
ATOM 775 C C . ASP A 1 100 ? -7.321 -7.324 2.497 1.00 93.94 100 ASP A C 1
ATOM 777 O O . ASP A 1 100 ? -7.818 -8.215 1.811 1.00 93.94 100 ASP A O 1
ATOM 781 N N . ALA A 1 101 ? -6.598 -6.332 1.970 1.00 94.38 101 ALA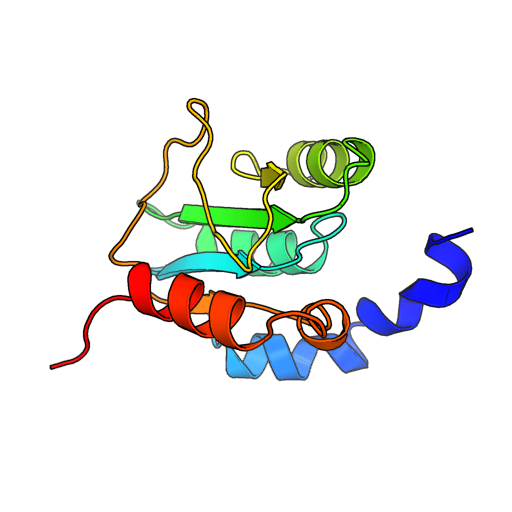 A N 1
ATOM 782 C CA . ALA A 1 101 ? -6.360 -6.206 0.540 1.00 94.38 101 ALA A CA 1
ATOM 783 C C . ALA A 1 101 ? -4.984 -5.610 0.222 1.00 94.38 101 ALA A C 1
ATOM 785 O O . ALA A 1 101 ? -4.415 -4.822 0.981 1.00 94.38 101 ALA A O 1
ATOM 786 N N . VAL A 1 102 ? -4.475 -5.959 -0.959 1.00 95.00 102 VAL A N 1
ATOM 787 C CA . VAL A 1 102 ? -3.350 -5.274 -1.598 1.00 95.00 102 VAL A CA 1
ATOM 788 C C . VAL A 1 102 ? -3.881 -4.637 -2.869 1.00 95.00 102 VAL A C 1
ATOM 790 O O . VAL A 1 102 ? -4.390 -5.330 -3.750 1.00 95.00 102 VAL A O 1
ATOM 793 N N . PHE A 1 103 ? -3.772 -3.318 -2.951 1.00 95.06 103 PHE A N 1
ATOM 794 C CA . PHE A 1 103 ? -4.147 -2.556 -4.130 1.00 95.06 103 PHE A CA 1
ATOM 795 C C . PHE A 1 103 ? -2.900 -2.265 -4.959 1.00 95.06 103 PHE A C 1
ATOM 797 O O . PHE A 1 103 ? -1.822 -2.033 -4.422 1.00 95.06 103 PHE A O 1
ATOM 804 N N . THR A 1 104 ? -3.026 -2.292 -6.279 1.00 92.25 104 THR A N 1
ATOM 805 C CA . THR A 1 104 ? -1.967 -1.822 -7.169 1.00 92.25 104 THR A CA 1
ATOM 806 C C . THR A 1 104 ? -2.593 -1.341 -8.462 1.00 92.25 104 THR A C 1
ATOM 808 O O . THR A 1 104 ? -3.414 -2.037 -9.062 1.00 92.25 104 THR A O 1
ATOM 811 N N . ASN A 1 105 ? -2.205 -0.154 -8.913 1.00 90.69 105 ASN A N 1
ATOM 812 C CA . ASN A 1 105 ? -2.631 0.369 -10.201 1.00 90.69 105 ASN A CA 1
ATOM 813 C C . ASN A 1 105 ? -1.410 0.750 -11.024 1.00 90.69 105 ASN A C 1
ATOM 815 O O . ASN A 1 105 ? -0.568 1.518 -10.575 1.00 90.69 105 ASN A O 1
ATOM 819 N N . ALA A 1 106 ? -1.317 0.212 -12.241 1.00 86.88 106 ALA A N 1
ATOM 820 C CA . ALA A 1 106 ? -0.257 0.551 -13.187 1.00 86.88 106 ALA A CA 1
ATOM 821 C C . ALA A 1 106 ? 1.189 0.427 -12.627 1.00 86.88 106 ALA A C 1
ATOM 823 O O . ALA A 1 106 ? 2.112 0.989 -13.204 1.00 86.88 106 ALA A O 1
ATOM 824 N N . ALA A 1 107 ? 1.423 -0.337 -11.552 1.00 87.69 107 ALA A N 1
ATOM 825 C CA . ALA A 1 107 ? 2.766 -0.530 -10.993 1.00 87.69 107 ALA A CA 1
ATOM 826 C C . ALA A 1 107 ? 3.455 -1.790 -11.546 1.00 87.69 107 ALA A C 1
ATOM 828 O O . ALA A 1 107 ? 4.644 -1.779 -11.863 1.00 87.69 107 ALA A O 1
ATOM 829 N N . LEU A 1 108 ? 2.698 -2.879 -11.739 1.00 88.38 108 LEU A N 1
ATOM 830 C CA . LEU A 1 108 ? 3.247 -4.198 -12.092 1.00 88.38 108 LEU A CA 1
ATOM 831 C C . LEU A 1 108 ? 4.045 -4.216 -13.404 1.00 88.38 108 LEU A C 1
ATOM 833 O O . LEU A 1 108 ? 4.983 -4.999 -13.547 1.00 88.38 108 LEU A O 1
ATOM 837 N N . HIS A 1 109 ? 3.725 -3.337 -14.359 1.00 87.75 109 HIS A N 1
ATOM 838 C CA . HIS A 1 109 ? 4.443 -3.268 -15.633 1.00 87.75 109 HIS A CA 1
ATOM 839 C C . HIS A 1 109 ? 5.872 -2.710 -15.507 1.00 87.75 109 HIS A C 1
ATOM 841 O O . HIS A 1 109 ? 6.673 -2.880 -16.431 1.00 87.75 109 HIS A O 1
ATOM 847 N N . TRP A 1 110 ? 6.215 -2.092 -14.371 1.00 87.12 110 TRP A N 1
ATOM 848 C CA . TRP A 1 110 ? 7.580 -1.682 -14.026 1.00 87.12 110 TRP A CA 1
ATOM 849 C C . TRP A 1 110 ? 8.385 -2.818 -13.375 1.00 87.12 110 TRP A C 1
ATOM 851 O O . TRP A 1 110 ? 9.613 -2.839 -13.459 1.00 87.12 110 TRP A O 1
ATOM 861 N N . CYS A 1 111 ? 7.720 -3.831 -12.814 1.00 87.88 111 CYS A N 1
ATOM 862 C CA . CYS A 1 111 ? 8.336 -4.949 -12.092 1.00 87.88 111 CYS A CA 1
ATOM 863 C C . CYS A 1 111 ? 8.817 -6.095 -13.006 1.00 87.88 111 CYS A C 1
ATOM 865 O O . CYS A 1 111 ? 8.844 -7.251 -12.594 1.00 87.88 111 CYS A O 1
ATOM 867 N N . LYS A 1 112 ? 9.242 -5.805 -14.244 1.00 88.62 112 LYS A N 1
ATOM 868 C CA . LYS A 1 112 ? 9.551 -6.827 -15.272 1.00 88.62 112 LYS A CA 1
ATOM 869 C C . LYS A 1 112 ? 10.647 -7.822 -14.884 1.00 88.62 112 LYS A C 1
ATOM 871 O O . LYS A 1 112 ? 10.646 -8.942 -15.376 1.00 88.62 112 LYS A O 1
ATOM 876 N N . ARG A 1 113 ? 11.601 -7.401 -14.046 1.00 89.88 113 ARG A N 1
ATOM 877 C CA . ARG A 1 113 ? 12.744 -8.240 -13.641 1.00 89.88 113 ARG A CA 1
ATOM 878 C C . ARG A 1 113 ? 12.342 -9.377 -12.704 1.00 89.88 113 ARG A C 1
ATOM 880 O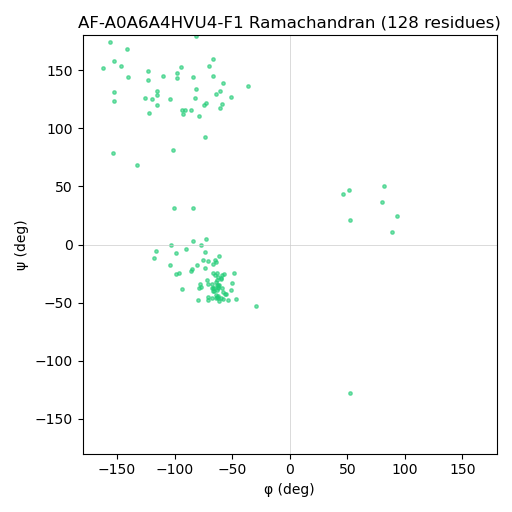 O . ARG A 1 113 ? 12.947 -10.436 -12.769 1.00 89.88 113 ARG A O 1
ATOM 887 N N . ASP A 1 114 ? 11.349 -9.143 -11.850 1.00 91.06 114 ASP A N 1
ATOM 888 C CA . ASP A 1 114 ? 10.819 -10.156 -10.940 1.00 91.06 114 ASP A CA 1
ATOM 889 C C . ASP A 1 114 ? 9.355 -9.841 -10.588 1.00 91.06 114 ASP A C 1
ATOM 891 O O . ASP A 1 114 ? 9.061 -9.305 -9.517 1.00 91.06 114 ASP A O 1
ATOM 895 N N . PRO A 1 115 ? 8.408 -10.147 -11.490 1.00 90.88 115 PRO A N 1
ATOM 896 C CA . PRO A 1 115 ? 6.989 -9.989 -11.190 1.00 90.88 115 PRO A CA 1
ATOM 897 C C . PRO A 1 115 ? 6.533 -10.968 -10.097 1.00 90.88 115 PRO A C 1
ATOM 899 O O . PRO A 1 115 ? 5.577 -10.686 -9.378 1.00 90.88 115 PRO A O 1
ATOM 902 N N . SER A 1 116 ? 7.230 -12.101 -9.933 1.00 94.06 116 SER A N 1
ATOM 903 C CA . SER A 1 116 ? 6.902 -13.103 -8.916 1.00 94.06 116 SER A CA 1
ATOM 904 C C . SER A 1 116 ? 7.144 -12.586 -7.499 1.00 94.06 116 SER A C 1
ATOM 906 O O . SER A 1 116 ? 6.374 -12.915 -6.598 1.00 94.06 116 SER A O 1
ATOM 908 N N . GLY A 1 117 ? 8.167 -11.749 -7.307 1.00 95.50 117 GLY A N 1
ATOM 909 C CA . GLY A 1 117 ? 8.472 -11.093 -6.038 1.00 95.50 117 GLY A CA 1
ATOM 910 C C . GLY A 1 117 ? 7.310 -10.244 -5.530 1.00 95.50 117 GLY A C 1
ATOM 911 O O . GLY A 1 117 ? 6.950 -10.334 -4.358 1.00 95.50 117 GLY A O 1
ATOM 912 N N . VAL A 1 118 ? 6.632 -9.516 -6.425 1.00 94.81 118 VAL A N 1
ATOM 913 C CA . VAL A 1 118 ? 5.458 -8.707 -6.054 1.00 94.81 118 VAL A CA 1
ATOM 914 C C . VAL A 1 118 ? 4.324 -9.590 -5.535 1.00 94.81 118 VAL A C 1
ATOM 916 O O . VAL A 1 118 ? 3.750 -9.319 -4.482 1.00 94.81 118 VAL A O 1
ATOM 919 N N . ILE A 1 119 ? 4.043 -10.695 -6.231 1.00 95.00 119 ILE A N 1
ATOM 920 C CA . ILE A 1 119 ? 2.997 -11.645 -5.828 1.00 95.00 119 ILE A CA 1
ATOM 921 C C . ILE A 1 119 ? 3.350 -12.331 -4.505 1.00 95.00 119 ILE A C 1
ATOM 923 O O . ILE A 1 119 ? 2.484 -12.496 -3.648 1.00 95.00 119 ILE A O 1
ATOM 927 N N . LYS A 1 120 ? 4.618 -12.705 -4.300 1.00 96.38 120 LYS A N 1
ATOM 928 C CA . LYS A 1 120 ? 5.096 -13.283 -3.034 1.00 96.38 120 LYS A CA 1
ATOM 929 C C . LYS A 1 120 ? 4.972 -12.287 -1.883 1.00 96.38 120 LYS A C 1
ATOM 931 O O . LYS A 1 120 ? 4.505 -12.673 -0.815 1.00 96.38 120 LYS A O 1
ATOM 936 N N . SER A 1 121 ? 5.344 -11.028 -2.106 1.00 96.44 121 SER A N 1
ATOM 937 C CA . SER A 1 121 ? 5.215 -9.955 -1.119 1.00 96.44 121 SER A CA 1
ATOM 938 C C . SER A 1 121 ? 3.755 -9.713 -0.747 1.00 96.44 121 SER A C 1
ATOM 940 O O . SER A 1 121 ? 3.440 -9.697 0.438 1.00 96.44 121 SER A O 1
ATOM 942 N N . ALA A 1 122 ? 2.852 -9.631 -1.731 1.00 95.81 122 ALA A N 1
ATOM 943 C CA . ALA A 1 122 ? 1.415 -9.505 -1.486 1.00 95.81 122 ALA A CA 1
ATOM 944 C C . ALA A 1 122 ? 0.858 -10.717 -0.718 1.00 95.81 122 ALA A C 1
ATOM 946 O O . ALA A 1 122 ? 0.209 -10.561 0.312 1.00 95.81 122 ALA A O 1
ATOM 947 N N . LYS A 1 123 ? 1.176 -11.939 -1.163 1.00 95.50 123 LYS A N 1
ATOM 948 C CA . LYS A 1 123 ? 0.741 -13.177 -0.500 1.00 95.50 123 LYS A CA 1
ATOM 949 C C . LYS A 1 123 ? 1.215 -13.259 0.952 1.00 95.50 123 LYS A C 1
ATOM 951 O O . LYS A 1 123 ? 0.481 -13.765 1.788 1.00 95.50 123 LYS A O 1
ATOM 956 N N . ARG A 1 124 ? 2.431 -12.790 1.246 1.00 95.62 124 ARG A N 1
ATOM 957 C CA . ARG A 1 124 ? 3.009 -12.816 2.597 1.00 95.62 124 ARG A CA 1
ATOM 958 C C . ARG A 1 124 ? 2.219 -11.960 3.587 1.00 95.62 124 ARG A C 1
ATOM 960 O O . ARG A 1 124 ? 2.165 -12.319 4.754 1.00 95.62 124 ARG A O 1
ATOM 967 N N . ILE A 1 125 ? 1.656 -10.840 3.136 1.00 95.19 125 ILE A N 1
ATOM 968 C CA . ILE A 1 125 ? 0.986 -9.880 4.021 1.00 95.19 125 ILE A CA 1
ATOM 969 C C . ILE A 1 125 ? -0.529 -10.081 4.096 1.00 95.19 125 ILE A C 1
ATOM 971 O O . ILE A 1 125 ? -1.137 -9.667 5.080 1.00 95.19 125 ILE A O 1
ATOM 975 N N . LEU A 1 126 ? -1.146 -10.688 3.079 1.00 95.25 126 LEU A N 1
ATOM 976 C CA . LEU A 1 126 ? -2.592 -10.910 3.024 1.00 95.25 126 LEU A CA 1
ATOM 977 C C . LEU A 1 126 ? -3.062 -11.899 4.101 1.00 95.25 126 LEU A C 1
ATOM 979 O O . LEU A 1 126 ? -2.382 -12.881 4.402 1.00 95.25 126 LEU A O 1
ATOM 983 N N . LYS A 1 127 ? -4.262 -11.668 4.647 1.00 92.56 127 LYS A N 1
ATOM 984 C CA . LYS A 1 127 ? -4.954 -12.647 5.501 1.00 92.56 127 LYS A CA 1
ATOM 985 C C . LYS A 1 127 ? -5.161 -13.964 4.745 1.00 92.56 127 LYS A C 1
ATOM 987 O O . LYS A 1 127 ? -5.562 -13.971 3.581 1.00 92.56 127 LYS A O 1
ATOM 992 N N . TYR A 1 128 ? -4.951 -15.088 5.428 1.00 79.56 128 TYR A N 1
ATOM 993 C CA . TYR A 1 128 ? -5.337 -16.398 4.909 1.00 79.56 128 TYR A CA 1
ATOM 994 C C . TYR A 1 128 ? -6.861 -16.537 4.960 1.00 79.56 128 TYR A C 1
ATOM 996 O O . TYR A 1 128 ? -7.457 -16.441 6.031 1.00 79.56 128 TYR A O 1
ATOM 1004 N N . CYS A 1 129 ? -7.487 -16.778 3.810 1.00 58.34 129 CYS A N 1
ATOM 1005 C CA . CYS A 1 129 ? -8.867 -17.249 3.760 1.00 58.34 129 CYS A CA 1
ATOM 1006 C C . CYS A 1 129 ? -8.838 -18.778 3.878 1.00 58.34 129 CYS A C 1
ATOM 1008 O O . CYS A 1 129 ? -8.260 -19.435 3.010 1.00 58.34 129 CYS A O 1
ATOM 1010 N N . TRP A 1 130 ? -9.401 -19.317 4.960 1.00 41.78 130 TRP A N 1
ATOM 1011 C CA . TRP A 1 130 ? -9.712 -20.742 5.101 1.00 41.78 130 TRP A CA 1
ATOM 1012 C C . TRP A 1 130 ? -11.150 -20.998 4.664 1.00 41.78 130 TRP A C 1
ATOM 1014 O O . TRP A 1 130 ? -12.003 -20.130 4.964 1.00 41.78 130 TRP A O 1
#

Nearest PDB structures (foldseek):
  3e05-assembly1_A  TM=7.007E-01  e=4.273E-03  Geobacter metallireducens GS-15
  5thy-assembly2_B  TM=6.674E-01  e=2.726E-03  Moorena producens 3L
  3e05-assembly2_C  TM=6.873E-01  e=8.659E-03  Geobacter metallireducens GS-15
  3uzu-assembly1_A  TM=6.067E-01  e=2.269E-02  Burkholderia pseudomallei
  3fpj-assembly1_A  TM=4.999E-01  e=1.194E-02  Methanothermobacter thermautotrophicus str. Delta H

Organism: NCBI:txid1447944

pLDDT: mean 83.76, std 15.24, range [36.16, 96.44]

Secondary structure (DSSP, 8-state):
--TTT-HHHH-HHHHHHHHHHHT--TT-EEEEET-TTSHHHHHHHHHHTSSS-EEEEEE--S-HHHHHHHHHTT-TTEEE--GGG--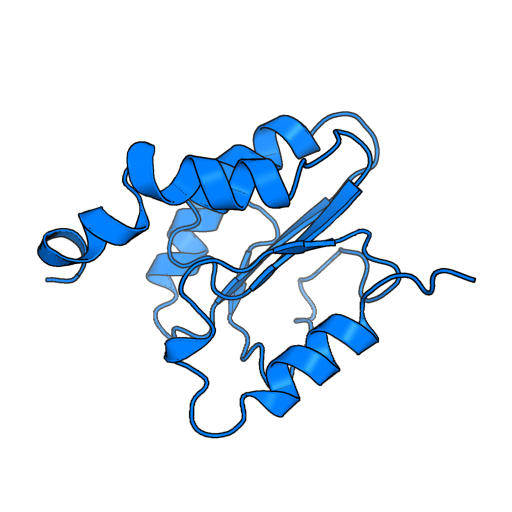--TT--S-SS-BSEEE-SS-GGG-TT-HHHHHHHHHHHBPP--

Radius of gyration: 13.89 Å; Cα contacts (8 Å, |Δi|>4): 213; chains: 1; bounding box: 29×37×34 Å

Foldseek 3Di:
DCVVPCVCLQPCVNCVVLVVVCVQALPFAEEEEACFLPNVVLVSVVNPPPPDYYYAYEHQDPPVVSQVNNVVSPRVRYDYDDLLQDDHDPPHPDQQAQGAYYGYGPRLVVVVVCSVSNVVSRVRRHDDDD

Solvent-accessible surface area (backbone atoms only — not comparable to full-atom values): 7542 Å² total; per-residue (Å²): 124,61,80,81,74,47,55,70,77,67,34,66,89,68,39,46,64,59,52,58,70,63,57,74,48,41,89,35,32,36,38,31,43,42,35,57,54,22,74,66,55,51,57,51,40,69,48,22,66,52,91,94,54,46,63,35,35,29,22,61,61,86,55,59,67,28,38,53,44,18,35,73,70,72,36,81,52,37,43,78,34,49,54,45,65,64,66,80,59,93,86,60,86,70,81,82,43,68,24,72,43,76,47,69,62,93,33,71,85,74,35,71,90,47,57,64,31,34,54,50,36,49,60,67,22,41,55,86,85,129